Protein AF-A0A1E4HY28-F1 (afdb_monomer_lite)

Foldseek 3Di:
DDDDDDDDDDDDDDDDDPDPPPPPPPPPDPPPDPDDDCVVVDDPVVVVVVVVVVVVVVVVLVCQQVDDPDDPVRVVVCVVPDDPVLVVLSVVLNVLSVQLVVCVVVVVVVSVVVSVVVNVVSVLVNCLPPVCVPVVVSVPDDDPDDDD

Sequence (148 aa):
MKTTNIKRLAACSAAAAVGAAFFMATATQPVHAAAEPIGPKLTPRLKQMLSEEMLSVKQSAKMILDGLSLTEQDKKDLMKAASPEFLKLDGEFHQTAGKLAQAAQHKDYELQRFYYSRLVESCQSCHSQHATDRFPTFSGAQPEGHTH

pLDDT: mean 81.25, std 19.6, range [38.28, 98.06]

Radius of gyration: 32.04 Å; chains: 1; bounding box: 92×54×75 Å

Secondary structure (DSSP, 8-state):
----------------------------------PPPSGGGS-HHHHHHHHHHHHHHHHHHHHHHH-----HHHHHHHHHH--HHHHHHHHHHHHHHHHHHHHHHTT-HHHHHHHHHHHHHHHHHHHHHH-TTT-GGGGT---S----

Structure (mmCIF, N/CA/C/O backbone):
data_AF-A0A1E4HY28-F1
#
_entry.id   AF-A0A1E4HY28-F1
#
loop_
_atom_site.group_PDB
_atom_site.id
_atom_site.type_symbol
_atom_site.label_atom_id
_atom_site.label_alt_id
_atom_site.label_comp_id
_atom_site.label_asym_id
_atom_site.label_entity_id
_atom_site.label_seq_id
_atom_site.pdbx_PDB_ins_code
_atom_site.Cartn_x
_atom_site.Cartn_y
_atom_site.Cartn_z
_atom_site.occupancy
_atom_site.B_iso_or_equiv
_atom_site.auth_seq_id
_atom_site.auth_comp_id
_atom_site.auth_asym_id
_atom_site.auth_atom_id
_atom_site.pdbx_PDB_model_num
ATOM 1 N N . MET A 1 1 ? -73.076 -24.070 -42.395 1.00 38.28 1 MET A N 1
ATOM 2 C CA . MET A 1 1 ? -73.242 -25.451 -42.895 1.00 38.28 1 MET A CA 1
ATOM 3 C C . MET A 1 1 ? -72.568 -26.399 -41.909 1.00 38.28 1 MET A C 1
ATOM 5 O O . MET A 1 1 ? -71.419 -26.161 -41.580 1.00 38.28 1 MET A O 1
ATOM 9 N N . LYS A 1 2 ? -73.316 -27.407 -41.438 1.00 39.84 2 LYS A N 1
ATOM 10 C CA . LYS A 1 2 ? -72.932 -28.570 -40.608 1.00 39.84 2 LYS A CA 1
ATOM 11 C C . LYS A 1 2 ? -72.384 -28.340 -39.188 1.00 39.84 2 LYS A C 1
ATOM 13 O O . LYS A 1 2 ? -71.199 -28.175 -38.942 1.00 39.84 2 LYS A O 1
ATOM 18 N N . THR A 1 3 ? -73.322 -28.478 -38.257 1.00 47.12 3 THR A N 1
ATOM 19 C CA . THR A 1 3 ? -73.167 -29.021 -36.906 1.00 47.12 3 THR A CA 1
ATOM 20 C C . THR A 1 3 ? -72.589 -30.442 -36.931 1.00 47.12 3 THR A C 1
ATOM 22 O O . THR A 1 3 ? -73.150 -31.275 -37.641 1.00 47.12 3 THR A O 1
ATOM 25 N N . THR A 1 4 ? -71.614 -30.759 -36.071 1.00 43.72 4 THR A N 1
ATOM 26 C CA . THR A 1 4 ? -71.505 -32.115 -35.504 1.00 43.72 4 THR A CA 1
ATOM 27 C C . THR A 1 4 ? -71.039 -32.061 -34.054 1.00 43.72 4 THR A C 1
ATOM 29 O O . THR A 1 4 ? -70.032 -31.459 -33.700 1.00 43.72 4 THR A O 1
ATOM 32 N N . ASN A 1 5 ? -71.870 -32.701 -33.245 1.00 42.12 5 ASN A N 1
ATOM 33 C CA . ASN A 1 5 ? -71.855 -32.910 -31.811 1.00 42.12 5 ASN A CA 1
ATOM 34 C C . ASN A 1 5 ? -70.900 -34.070 -31.473 1.00 42.12 5 ASN A C 1
ATOM 36 O O . ASN A 1 5 ? -70.987 -35.104 -32.134 1.00 42.12 5 ASN A O 1
ATOM 40 N N . ILE A 1 6 ? -70.075 -33.965 -30.428 1.00 55.66 6 ILE A N 1
ATOM 41 C CA . ILE A 1 6 ? -69.505 -35.152 -29.770 1.00 55.66 6 ILE A CA 1
ATOM 42 C C . ILE A 1 6 ? -69.729 -35.007 -28.266 1.00 55.66 6 ILE A C 1
ATOM 44 O O . ILE A 1 6 ? -69.086 -34.216 -27.577 1.00 55.66 6 ILE A O 1
ATOM 48 N N . LYS A 1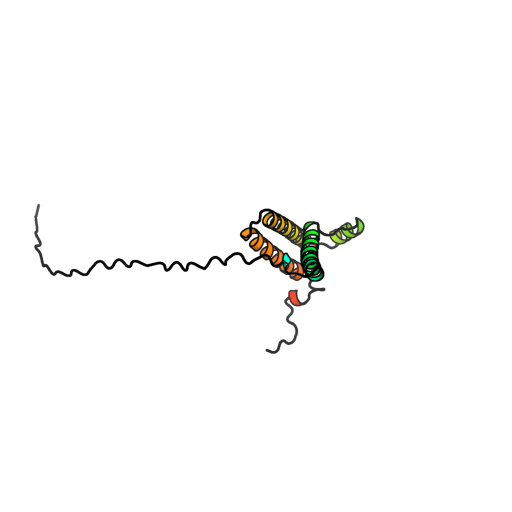 7 ? -70.707 -35.766 -27.768 1.00 40.41 7 LYS A N 1
ATOM 49 C CA . LYS A 1 7 ? -71.010 -35.916 -26.347 1.00 40.41 7 LYS A CA 1
ATOM 50 C C . LYS A 1 7 ? -70.018 -36.888 -25.702 1.00 40.41 7 LYS A C 1
ATOM 52 O O . LYS A 1 7 ? -69.903 -38.024 -26.138 1.00 40.41 7 LYS A O 1
ATOM 57 N N . ARG A 1 8 ? -69.401 -36.401 -24.621 1.00 50.31 8 ARG A N 1
ATOM 58 C CA . ARG A 1 8 ? -69.095 -37.057 -23.332 1.00 50.31 8 ARG A CA 1
ATOM 59 C C . ARG A 1 8 ? -68.678 -38.538 -23.346 1.00 50.31 8 ARG A C 1
ATOM 61 O O . ARG A 1 8 ? -69.531 -39.410 -23.450 1.00 50.31 8 ARG A O 1
ATOM 68 N N . LEU A 1 9 ? -67.438 -38.790 -22.920 1.00 44.91 9 LEU A N 1
ATOM 69 C CA . LEU A 1 9 ? -67.181 -39.780 -21.871 1.00 44.91 9 LEU A CA 1
ATOM 70 C C . LEU A 1 9 ? -66.544 -39.075 -20.670 1.00 44.91 9 LEU A C 1
ATOM 72 O O . LEU A 1 9 ? -65.564 -38.348 -20.798 1.00 44.91 9 LEU A O 1
ATOM 76 N N . ALA A 1 10 ? -67.171 -39.267 -19.516 1.00 45.78 10 ALA A N 1
ATOM 77 C CA . ALA A 1 10 ? -66.666 -38.873 -18.218 1.00 45.78 10 ALA A CA 1
ATOM 78 C C . ALA A 1 10 ? -65.697 -39.943 -17.702 1.00 45.78 10 ALA A C 1
ATOM 80 O O . ALA A 1 10 ? -65.994 -41.130 -17.798 1.00 45.78 10 ALA A O 1
ATOM 81 N N . ALA A 1 11 ? -64.605 -39.515 -17.079 1.00 41.19 11 ALA A N 1
ATOM 82 C CA . ALA A 1 11 ? -63.982 -40.256 -15.993 1.00 41.19 11 ALA A CA 1
ATOM 83 C C . ALA A 1 11 ? -63.300 -39.250 -15.064 1.00 41.19 11 ALA A C 1
ATOM 85 O O . ALA A 1 11 ? -62.350 -38.563 -15.434 1.00 41.19 11 ALA A O 1
ATOM 86 N N . CYS A 1 12 ? -63.870 -39.126 -13.870 1.00 40.31 12 CYS A N 1
ATOM 87 C CA . CYS A 1 12 ? -63.336 -38.367 -12.758 1.00 40.31 12 CYS A CA 1
ATOM 88 C C . CYS A 1 12 ? -61.917 -38.829 -12.416 1.00 40.31 12 CYS A C 1
ATOM 90 O O . CYS A 1 12 ? -61.666 -40.021 -12.261 1.00 40.31 12 CYS A O 1
ATOM 92 N N . SER A 1 13 ? -61.022 -37.880 -12.180 1.00 41.41 13 SER A N 1
ATOM 93 C CA . SER A 1 13 ? -59.911 -38.056 -11.248 1.00 41.41 13 SER A CA 1
ATOM 94 C C . SER A 1 13 ? -59.638 -36.704 -10.613 1.00 41.41 13 SER A C 1
ATOM 96 O O . SER A 1 13 ? -58.936 -35.856 -11.156 1.00 41.41 13 SER A O 1
ATOM 98 N N . ALA A 1 14 ? -60.291 -36.486 -9.474 1.00 48.09 14 ALA A N 1
ATOM 99 C CA . ALA A 1 14 ? -59.869 -35.485 -8.518 1.00 48.09 14 ALA A CA 1
ATOM 100 C C . ALA A 1 14 ? -58.525 -35.946 -7.944 1.00 48.09 14 ALA A C 1
ATOM 102 O O . ALA A 1 14 ? -58.450 -37.003 -7.324 1.00 48.09 14 ALA A O 1
ATOM 103 N N . ALA A 1 15 ? -57.475 -35.160 -8.146 1.00 45.81 15 ALA A N 1
ATOM 104 C CA . ALA A 1 15 ? -56.253 -35.280 -7.370 1.00 45.81 15 ALA A CA 1
ATOM 105 C C . ALA A 1 15 ? -55.837 -33.873 -6.946 1.00 45.81 15 ALA A C 1
ATOM 107 O O . ALA A 1 15 ? -55.337 -33.075 -7.732 1.00 45.81 15 ALA A O 1
ATOM 108 N N . ALA A 1 16 ? -56.213 -33.599 -5.699 1.00 41.50 16 ALA A N 1
ATOM 109 C CA . ALA A 1 16 ? -55.763 -32.576 -4.775 1.00 41.50 16 ALA A CA 1
ATOM 110 C C . ALA A 1 16 ? -54.679 -31.603 -5.265 1.00 41.50 16 ALA A C 1
ATOM 112 O O . ALA A 1 16 ? -53.558 -31.981 -5.601 1.00 41.50 16 ALA A O 1
ATOM 113 N N . ALA A 1 17 ? -54.999 -30.317 -5.129 1.00 49.72 17 ALA A N 1
ATOM 114 C CA . ALA A 1 17 ? -54.012 -29.275 -4.927 1.00 49.72 17 ALA A CA 1
ATOM 115 C C . ALA A 1 17 ? -53.086 -29.668 -3.762 1.00 49.72 17 ALA A C 1
ATOM 117 O O . ALA A 1 17 ? -53.508 -29.692 -2.608 1.00 49.72 17 ALA A O 1
ATOM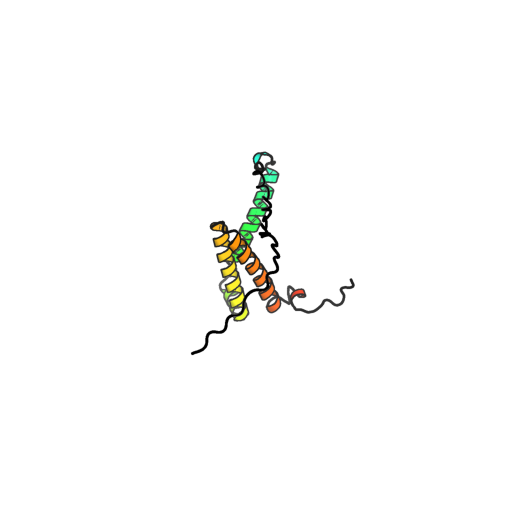 118 N N . VAL A 1 18 ? -51.822 -29.955 -4.061 1.00 46.75 18 VAL A N 1
ATOM 119 C CA . VAL A 1 18 ? -50.752 -29.924 -3.065 1.00 46.75 18 VAL A CA 1
ATOM 120 C C . VAL A 1 18 ? -49.874 -28.749 -3.450 1.00 46.75 18 VAL A C 1
ATOM 122 O O . VAL A 1 18 ? -48.918 -28.870 -4.212 1.00 46.75 18 VAL A O 1
ATOM 125 N N . GLY A 1 19 ? -50.272 -27.570 -2.972 1.00 42.62 19 GLY A N 1
ATOM 126 C CA . GLY A 1 19 ? -49.379 -26.427 -2.933 1.00 42.62 19 GLY A CA 1
ATOM 127 C C . GLY A 1 19 ? -48.176 -26.823 -2.091 1.00 42.62 19 GLY A C 1
ATOM 128 O O . GLY A 1 19 ? -48.301 -27.019 -0.884 1.00 42.62 19 GLY A O 1
ATOM 129 N N . ALA A 1 20 ? -47.022 -26.986 -2.731 1.00 51.34 20 ALA A N 1
ATOM 130 C CA . ALA A 1 20 ? -45.759 -27.117 -2.032 1.00 51.34 20 ALA A CA 1
ATOM 131 C C . ALA A 1 20 ? -45.455 -25.760 -1.385 1.00 51.34 20 ALA A C 1
ATOM 133 O O . ALA A 1 20 ? -44.818 -24.893 -1.979 1.00 51.34 20 ALA A O 1
ATOM 134 N N . ALA A 1 21 ? -45.971 -25.556 -0.173 1.00 51.94 21 ALA A N 1
ATOM 135 C CA . ALA A 1 21 ? -45.508 -24.509 0.717 1.00 51.94 21 ALA A CA 1
ATOM 136 C C . ALA A 1 21 ? -44.055 -24.842 1.073 1.00 51.94 21 ALA A C 1
ATOM 138 O O . ALA A 1 21 ? -43.774 -25.608 1.993 1.00 51.94 21 ALA A O 1
ATOM 139 N N . PHE A 1 22 ? -43.130 -24.314 0.276 1.00 51.19 22 PHE A N 1
ATOM 140 C CA . PHE A 1 22 ? -41.709 -24.332 0.570 1.00 51.19 22 PHE A CA 1
ATOM 141 C C . PHE A 1 22 ? -41.502 -23.400 1.769 1.00 51.19 22 PHE A C 1
ATOM 143 O O . PHE A 1 22 ? -41.310 -22.195 1.620 1.00 51.19 22 PHE A O 1
ATOM 150 N N . PHE A 1 23 ? -41.635 -23.940 2.982 1.00 51.19 23 PHE A N 1
ATOM 151 C CA . PHE A 1 23 ? -41.205 -23.255 4.193 1.00 51.19 23 PHE A CA 1
ATOM 152 C C . PHE A 1 23 ? -39.686 -23.095 4.095 1.00 51.19 23 PHE A C 1
ATOM 154 O O . PHE A 1 23 ? -38.931 -24.013 4.409 1.00 51.19 23 PHE A O 1
ATOM 161 N N . MET A 1 24 ? -39.230 -21.935 3.615 1.00 57.69 24 MET A N 1
ATOM 162 C CA . MET A 1 24 ? -37.857 -21.494 3.831 1.00 57.69 24 MET A CA 1
ATOM 163 C C . MET A 1 24 ? -37.652 -21.427 5.343 1.00 57.69 24 MET A C 1
ATOM 165 O O . MET A 1 24 ? -38.115 -20.498 6.000 1.00 57.69 24 MET A O 1
ATOM 169 N N . ALA A 1 25 ? -36.989 -22.439 5.899 1.00 56.62 25 ALA A N 1
ATOM 170 C CA . ALA A 1 25 ? -36.447 -22.386 7.242 1.00 56.62 25 ALA A CA 1
ATOM 171 C C . ALA A 1 25 ? -35.388 -21.279 7.255 1.00 56.62 25 ALA A C 1
ATOM 173 O O . ALA A 1 25 ? -34.224 -21.495 6.920 1.00 56.62 25 ALA A O 1
ATOM 174 N N . THR A 1 26 ? -35.808 -20.059 7.578 1.00 57.69 26 THR A N 1
ATOM 175 C CA . THR A 1 26 ? -34.906 -18.959 7.889 1.00 57.69 26 THR A CA 1
ATOM 176 C C . THR A 1 26 ? -34.127 -19.371 9.128 1.00 57.69 26 THR A C 1
ATOM 178 O O . THR A 1 26 ? -34.646 -19.309 10.242 1.00 57.69 26 THR A O 1
ATOM 181 N N . ALA A 1 27 ? -32.896 -19.839 8.933 1.00 60.72 27 ALA A N 1
ATOM 182 C CA . ALA A 1 27 ? -31.937 -19.987 10.010 1.00 60.72 27 ALA A CA 1
ATOM 183 C C . ALA A 1 27 ? -31.690 -18.588 10.587 1.00 60.72 27 ALA A C 1
ATOM 185 O O . ALA A 1 27 ? -30.898 -17.810 10.060 1.00 60.72 27 ALA A O 1
ATOM 186 N N . THR A 1 28 ? -32.418 -18.239 11.646 1.00 55.12 28 THR A N 1
ATOM 187 C CA . THR A 1 28 ? -32.116 -17.076 12.470 1.00 55.12 28 THR A CA 1
ATOM 188 C C . THR A 1 28 ? -30.776 -17.359 13.129 1.00 55.12 28 THR A C 1
ATOM 190 O O . THR A 1 28 ? -30.710 -18.047 14.149 1.00 55.12 28 THR A O 1
ATOM 193 N N . GLN A 1 29 ? -29.688 -16.903 12.512 1.00 60.75 29 GLN A N 1
ATOM 194 C CA . GLN A 1 29 ? -28.399 -16.905 13.183 1.00 60.75 29 GLN A CA 1
ATOM 195 C C . GLN A 1 29 ? -28.554 -16.041 14.440 1.00 60.75 29 GLN A C 1
ATOM 197 O O . GLN A 1 29 ? -29.070 -14.922 14.340 1.00 60.75 29 GLN A O 1
ATOM 202 N N . PRO A 1 30 ? -28.175 -16.542 15.626 1.00 60.16 30 PRO A N 1
ATOM 203 C CA . PRO A 1 30 ? -28.215 -15.733 16.826 1.00 60.16 30 PRO A CA 1
ATOM 204 C C . PRO A 1 30 ? -27.278 -14.550 16.597 1.00 60.16 30 PRO A C 1
ATOM 206 O O . PRO A 1 30 ? -26.081 -14.727 16.380 1.00 60.16 30 PRO A O 1
ATOM 209 N N . VAL A 1 31 ? -27.829 -13.338 16.617 1.00 61.75 31 VAL A N 1
ATOM 210 C CA . VAL A 1 31 ? -27.033 -12.122 16.770 1.00 61.75 31 VAL A CA 1
ATOM 211 C C . VAL A 1 31 ? -26.229 -12.301 18.054 1.00 61.75 31 VAL A C 1
ATOM 213 O O . VAL A 1 31 ? -26.803 -12.328 19.143 1.00 61.75 31 VAL A O 1
ATOM 216 N N . HIS A 1 32 ? -24.919 -12.542 17.933 1.00 63.22 32 HIS A N 1
ATOM 217 C CA . HIS A 1 32 ? -24.051 -12.684 19.096 1.00 63.22 32 HIS A CA 1
ATOM 218 C C . HIS A 1 32 ? -24.255 -11.459 19.987 1.00 63.22 32 HIS A C 1
ATOM 220 O O . HIS A 1 32 ? -24.067 -10.327 19.539 1.00 63.22 32 HIS A O 1
ATOM 226 N N . ALA A 1 33 ? -24.681 -11.690 21.233 1.00 66.50 33 ALA A N 1
ATOM 227 C CA . ALA A 1 33 ? -24.754 -10.639 22.235 1.00 66.50 33 ALA A CA 1
ATOM 228 C C . ALA A 1 33 ? -23.409 -9.903 22.254 1.00 66.50 33 ALA A C 1
ATOM 230 O O . ALA A 1 33 ? -22.357 -10.549 22.241 1.00 66.50 33 ALA A O 1
ATOM 231 N N . ALA A 1 34 ? -23.445 -8.569 22.231 1.00 69.00 34 ALA A N 1
ATOM 232 C CA . ALA A 1 34 ? -22.235 -7.762 22.233 1.00 69.00 34 ALA A CA 1
ATOM 233 C C . ALA A 1 34 ? -21.405 -8.128 23.470 1.00 69.00 34 ALA A C 1
ATOM 235 O O . ALA A 1 34 ? -21.809 -7.856 24.601 1.00 69.00 34 ALA A O 1
ATOM 236 N N . ALA A 1 35 ? -20.278 -8.805 23.248 1.00 79.44 35 ALA A N 1
ATOM 237 C CA . ALA A 1 35 ? -19.374 -9.189 24.318 1.00 79.44 35 ALA A CA 1
ATOM 238 C C . ALA A 1 35 ? -18.910 -7.934 25.070 1.00 79.44 35 ALA A C 1
ATOM 240 O O . ALA A 1 35 ? -18.670 -6.888 24.459 1.00 79.44 35 ALA A O 1
ATOM 241 N N . GLU A 1 36 ? -18.776 -8.034 26.394 1.00 85.88 36 GLU A N 1
ATOM 242 C CA . GLU A 1 36 ? -18.260 -6.925 27.194 1.00 85.88 36 GLU A CA 1
ATOM 243 C C . GLU A 1 36 ? -16.877 -6.490 26.677 1.00 85.88 36 GLU A C 1
ATOM 245 O O . GLU A 1 36 ? -16.030 -7.350 26.398 1.00 85.88 36 GLU A O 1
ATOM 250 N N . PRO A 1 37 ? -16.596 -5.177 26.592 1.00 87.50 37 PRO A N 1
ATOM 251 C CA . PRO A 1 37 ? -15.277 -4.699 26.211 1.00 87.50 37 PRO A CA 1
ATOM 252 C C . PRO A 1 37 ? -14.198 -5.292 27.122 1.00 87.50 37 PRO A C 1
ATOM 254 O O . PRO A 1 37 ? -14.264 -5.174 28.345 1.00 87.50 37 PRO A O 1
ATOM 257 N N . ILE A 1 38 ? -13.164 -5.898 26.535 1.00 90.19 38 ILE A N 1
ATOM 258 C CA . ILE A 1 38 ? -12.072 -6.506 27.313 1.00 90.19 38 ILE A CA 1
ATOM 259 C C . ILE A 1 38 ? -11.147 -5.457 27.941 1.00 90.19 38 ILE A C 1
ATOM 261 O O . ILE A 1 38 ? -10.475 -5.742 28.927 1.00 90.19 38 ILE A O 1
ATOM 265 N N . GLY A 1 39 ? -11.129 -4.234 27.397 1.00 88.31 39 GLY A N 1
ATOM 266 C CA . GLY A 1 39 ? -10.197 -3.165 27.764 1.00 88.31 39 GLY A CA 1
ATOM 267 C C . GLY A 1 39 ? -10.069 -2.923 29.274 1.00 88.31 39 GLY A C 1
ATOM 268 O O . GLY A 1 39 ? -8.950 -2.945 29.781 1.00 88.31 39 GLY A O 1
ATOM 269 N N . PRO A 1 40 ? -11.1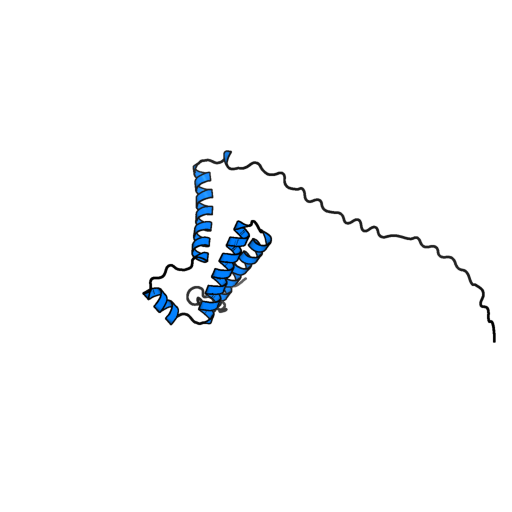62 -2.741 30.034 1.00 93.56 40 PRO A N 1
ATOM 270 C CA . PRO A 1 40 ? -11.102 -2.563 31.486 1.00 93.56 40 PRO A CA 1
ATOM 271 C C . PRO A 1 40 ? -10.441 -3.721 32.251 1.00 93.56 40 PRO A C 1
ATOM 273 O O . PRO A 1 40 ? -9.870 -3.486 33.310 1.00 93.56 40 PRO A O 1
ATOM 276 N N . LYS A 1 41 ? -10.472 -4.944 31.706 1.00 94.12 41 LYS A N 1
ATOM 277 C CA . LYS A 1 41 ? -9.928 -6.162 32.331 1.00 94.12 41 LYS A CA 1
ATOM 278 C C . LYS A 1 41 ? -8.434 -6.377 32.035 1.00 94.12 41 LYS A C 1
ATOM 280 O O . LYS A 1 41 ? -7.815 -7.252 32.631 1.00 94.12 41 LYS A O 1
ATOM 285 N N . LEU A 1 42 ? -7.843 -5.604 31.119 1.00 95.00 42 LEU A N 1
ATOM 286 C CA . LEU A 1 42 ? -6.444 -5.761 30.707 1.00 95.00 42 LEU A CA 1
ATOM 287 C C . LEU A 1 42 ? -5.470 -5.010 31.622 1.00 95.00 42 LEU A C 1
ATOM 289 O O . LEU A 1 42 ? -5.728 -3.878 32.041 1.00 95.00 42 LEU A O 1
ATOM 293 N N . THR A 1 43 ? -4.289 -5.599 31.831 1.00 97.19 43 THR A N 1
ATOM 294 C CA . THR A 1 43 ? -3.155 -4.905 32.458 1.00 97.19 43 THR A CA 1
ATOM 295 C C . THR A 1 43 ? -2.667 -3.751 31.568 1.00 97.19 43 THR A C 1
ATOM 297 O O . THR A 1 43 ? -2.848 -3.798 30.346 1.00 97.19 43 THR A O 1
ATOM 300 N N . PRO A 1 44 ? -2.002 -2.720 32.128 1.00 97.00 44 PRO A N 1
ATOM 301 C CA . PRO A 1 44 ? -1.435 -1.631 31.329 1.00 97.00 44 PRO A CA 1
ATOM 302 C C . PRO A 1 44 ? -0.497 -2.119 30.215 1.00 97.00 44 PRO A C 1
ATOM 304 O O . PRO A 1 44 ? -0.602 -1.658 29.082 1.00 97.00 44 PRO A O 1
ATOM 307 N N . ARG A 1 45 ? 0.350 -3.118 30.508 1.00 95.12 45 ARG A N 1
ATOM 308 C CA . ARG A 1 45 ? 1.263 -3.721 29.526 1.00 95.12 45 ARG A CA 1
ATOM 309 C C . ARG A 1 45 ? 0.516 -4.357 28.353 1.00 95.12 45 ARG A C 1
ATOM 311 O O . ARG A 1 45 ? 0.902 -4.147 27.212 1.00 95.12 45 ARG A O 1
ATOM 318 N N . LEU A 1 46 ? -0.561 -5.101 28.612 1.00 96.62 46 LEU A N 1
ATOM 319 C CA . LEU A 1 46 ? -1.348 -5.718 27.538 1.00 96.62 46 LEU A CA 1
ATOM 320 C C . LEU A 1 46 ? -2.061 -4.669 26.677 1.00 96.62 46 LEU A C 1
ATOM 322 O O . LEU A 1 46 ? -2.090 -4.803 25.458 1.00 96.62 46 LEU A O 1
ATOM 326 N N . LYS A 1 47 ? -2.583 -3.593 27.281 1.00 95.06 47 LYS A N 1
ATOM 327 C CA . LYS A 1 47 ? -3.171 -2.471 26.524 1.00 95.06 47 LYS A CA 1
ATOM 328 C C . LYS A 1 47 ? -2.151 -1.820 25.595 1.00 95.06 47 LYS A C 1
ATOM 330 O O . LYS A 1 47 ? -2.484 -1.503 24.455 1.00 95.06 47 LYS A O 1
ATOM 335 N N . GLN A 1 48 ? -0.928 -1.632 26.087 1.00 94.12 48 GLN A N 1
ATOM 336 C CA . GLN A 1 48 ? 0.169 -1.087 25.301 1.00 94.12 48 GLN A CA 1
ATOM 337 C C . GLN A 1 48 ? 0.520 -2.013 24.132 1.00 94.12 48 GLN A C 1
ATOM 339 O O . GLN A 1 48 ? 0.473 -1.558 22.996 1.00 94.12 48 GLN A O 1
ATOM 344 N N . MET A 1 49 ? 0.761 -3.304 24.386 1.00 95.31 49 MET A N 1
ATOM 345 C CA . 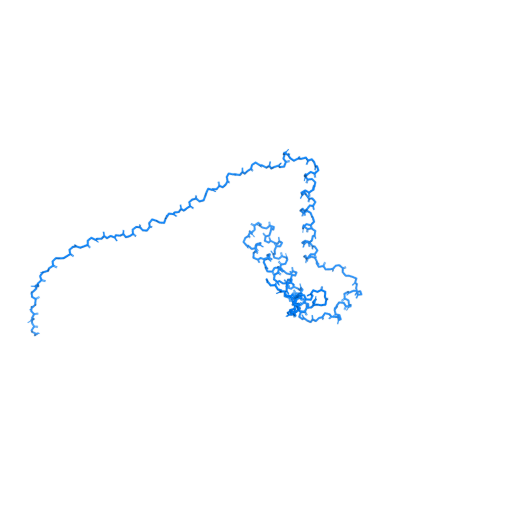MET A 1 49 ? 1.122 -4.269 23.337 1.00 95.31 49 MET A CA 1
ATOM 346 C C . MET A 1 49 ? 0.075 -4.331 22.215 1.00 95.31 49 MET A C 1
ATOM 348 O O . MET A 1 49 ? 0.418 -4.210 21.044 1.00 95.31 49 MET A O 1
ATOM 352 N N . LEU A 1 50 ? -1.215 -4.417 22.562 1.00 93.44 50 LEU A N 1
ATOM 353 C CA . LEU A 1 50 ? -2.291 -4.431 21.562 1.00 93.44 50 LEU A CA 1
ATOM 354 C C . LEU A 1 50 ? -2.360 -3.123 20.758 1.00 93.44 50 LEU A C 1
ATOM 356 O O . LEU A 1 50 ? -2.674 -3.130 19.570 1.00 93.44 50 LEU A O 1
ATOM 360 N N . SER A 1 51 ? -2.070 -1.986 21.394 1.00 91.94 51 SER A N 1
ATOM 361 C CA . SER A 1 51 ? -2.045 -0.692 20.706 1.00 91.94 51 SER A CA 1
ATOM 362 C C . SER A 1 51 ? -0.847 -0.586 19.761 1.00 91.94 51 SER A C 1
ATOM 364 O O . SER A 1 51 ? -1.000 -0.108 18.641 1.00 91.94 51 SER A O 1
ATOM 366 N N . GLU A 1 52 ? 0.331 -1.048 20.184 1.00 93.06 52 GLU A N 1
ATOM 367 C CA . GLU A 1 52 ? 1.560 -1.053 19.381 1.00 93.06 52 GLU A CA 1
ATOM 368 C C . GLU A 1 52 ? 1.406 -1.895 18.110 1.00 93.06 52 GLU A C 1
ATOM 370 O O . GLU A 1 52 ? 1.771 -1.438 17.025 1.00 93.06 52 GLU A O 1
ATOM 375 N N . GLU A 1 53 ? 0.788 -3.074 18.210 1.00 92.50 53 GLU A N 1
ATOM 376 C CA . GLU A 1 53 ? 0.482 -3.921 17.051 1.00 92.50 53 GLU A CA 1
ATOM 377 C C . GLU A 1 53 ? -0.406 -3.188 16.035 1.00 92.50 53 GLU A C 1
ATOM 379 O O . GLU A 1 53 ? -0.097 -3.140 14.841 1.00 92.50 53 GLU A O 1
ATOM 384 N N . MET A 1 54 ? -1.479 -2.540 16.500 1.00 92.44 54 MET A N 1
ATOM 385 C CA . MET A 1 54 ? -2.376 -1.781 15.621 1.00 92.44 54 MET A CA 1
ATOM 386 C C . MET A 1 54 ? -1.698 -0.549 15.011 1.00 92.44 54 MET A C 1
ATOM 388 O O . MET A 1 54 ? -1.935 -0.219 13.845 1.00 92.44 54 MET A O 1
ATOM 392 N N . LEU A 1 55 ? -0.830 0.128 15.766 1.00 91.06 55 LEU A N 1
ATOM 393 C CA . LEU A 1 55 ? -0.051 1.261 15.266 1.00 91.06 55 LEU A CA 1
ATOM 394 C C . LEU A 1 55 ? 0.957 0.834 14.194 1.00 91.06 55 LEU A C 1
ATOM 396 O O . LEU A 1 55 ? 1.110 1.551 13.206 1.00 91.06 55 LEU A O 1
ATOM 400 N N . SER A 1 56 ? 1.584 -0.336 14.335 1.00 92.06 56 SER A N 1
ATOM 401 C CA . SER A 1 56 ? 2.487 -0.901 13.323 1.00 92.06 56 SER A CA 1
ATOM 402 C C . SER A 1 56 ? 1.767 -1.177 11.997 1.00 92.06 56 SER A C 1
ATOM 404 O O . SER A 1 56 ? 2.234 -0.776 10.923 1.00 92.06 56 SER A O 1
ATOM 406 N N . VAL A 1 57 ? 0.567 -1.768 12.062 1.00 86.25 57 VAL A N 1
ATOM 407 C CA . VAL A 1 57 ? -0.283 -1.986 10.879 1.00 86.25 57 VAL A CA 1
ATOM 408 C C . VAL A 1 57 ? -0.655 -0.655 10.225 1.00 86.25 57 VAL A C 1
ATOM 410 O O . VAL A 1 57 ? -0.505 -0.493 9.012 1.00 86.25 57 VAL A O 1
ATOM 413 N N . LYS A 1 58 ? -1.086 0.330 11.023 1.00 87.50 58 LYS A N 1
ATOM 414 C CA . LYS A 1 58 ? -1.434 1.669 10.528 1.00 87.50 58 LYS A CA 1
ATOM 415 C C . LYS A 1 58 ? -0.247 2.354 9.848 1.00 87.50 58 LYS A C 1
ATOM 417 O O . LYS A 1 58 ? -0.422 2.968 8.796 1.00 87.50 58 LYS A O 1
ATOM 422 N N . GLN A 1 59 ? 0.943 2.257 10.434 1.00 88.44 59 GLN A N 1
ATOM 423 C CA . GLN A 1 59 ? 2.148 2.863 9.880 1.00 88.44 59 GLN A CA 1
ATOM 424 C C . GLN A 1 59 ? 2.528 2.230 8.538 1.00 88.44 59 GLN A C 1
ATOM 426 O O . GLN A 1 59 ? 2.812 2.949 7.581 1.00 88.44 59 GLN A O 1
ATOM 431 N N . SER A 1 60 ? 2.461 0.902 8.446 1.00 87.62 60 SER A N 1
ATOM 432 C CA . SER A 1 60 ? 2.736 0.170 7.205 1.00 87.62 60 SER A CA 1
ATOM 433 C C . SER A 1 60 ? 1.746 0.550 6.099 1.00 87.62 60 SER A C 1
ATOM 435 O O . SER A 1 60 ? 2.147 0.844 4.976 1.00 87.62 60 SER A O 1
ATOM 437 N N . ALA A 1 61 ? 0.453 0.639 6.427 1.00 88.50 61 ALA A N 1
ATOM 438 C CA . ALA A 1 61 ? -0.575 1.079 5.483 1.00 88.50 61 ALA A CA 1
ATOM 439 C C . ALA A 1 61 ? -0.348 2.521 5.000 1.00 88.50 61 ALA A C 1
ATOM 441 O O . ALA A 1 61 ? -0.553 2.819 3.824 1.00 88.50 61 ALA A O 1
ATOM 442 N N . LYS A 1 62 ? 0.110 3.413 5.887 1.00 88.50 62 LYS A N 1
ATOM 443 C CA . LYS A 1 62 ? 0.453 4.790 5.517 1.00 88.50 62 LYS A CA 1
ATOM 444 C C . LYS A 1 62 ? 1.636 4.844 4.550 1.00 88.50 62 LYS A C 1
ATOM 446 O O . LYS A 1 62 ? 1.552 5.558 3.563 1.00 88.50 62 LYS A O 1
ATOM 451 N N . MET A 1 63 ? 2.694 4.074 4.796 1.00 90.75 63 MET A N 1
ATOM 452 C CA . MET A 1 63 ? 3.844 3.998 3.884 1.00 90.75 63 MET A CA 1
ATOM 453 C C . MET A 1 63 ? 3.439 3.480 2.500 1.00 90.75 63 MET A C 1
ATOM 455 O O . MET A 1 63 ? 3.872 4.021 1.491 1.00 90.75 63 MET A O 1
ATOM 459 N N . ILE A 1 64 ? 2.561 2.475 2.451 1.00 90.38 64 ILE A N 1
ATOM 460 C CA . ILE A 1 64 ? 1.997 1.976 1.192 1.00 90.38 64 ILE A CA 1
ATOM 461 C C . ILE A 1 64 ? 1.200 3.069 0.473 1.00 90.38 64 ILE A C 1
ATOM 463 O O . ILE A 1 64 ? 1.284 3.170 -0.740 1.00 90.38 64 ILE A O 1
ATOM 467 N N . LEU A 1 65 ? 0.414 3.879 1.181 1.00 87.00 65 LEU A N 1
ATOM 468 C CA . LEU A 1 65 ? -0.372 4.943 0.555 1.00 87.00 65 LEU A CA 1
ATOM 469 C C . LEU A 1 65 ? 0.499 6.105 0.059 1.00 87.00 65 LEU A C 1
ATOM 471 O O . LEU A 1 65 ? 0.284 6.599 -1.043 1.00 87.00 65 LEU A O 1
ATOM 475 N N . ASP A 1 66 ? 1.447 6.544 0.884 1.00 87.75 66 ASP A N 1
ATOM 476 C CA . ASP A 1 66 ? 2.293 7.706 0.606 1.00 87.75 66 ASP A CA 1
ATOM 477 C C . ASP A 1 66 ? 3.370 7.402 -0.451 1.00 87.75 66 ASP A C 1
ATOM 479 O O . ASP A 1 66 ? 3.833 8.313 -1.138 1.00 87.75 66 ASP A O 1
ATOM 483 N N . GLY A 1 67 ? 3.768 6.133 -0.579 1.00 86.75 67 GLY A N 1
ATOM 484 C CA . GLY A 1 67 ? 4.878 5.713 -1.425 1.00 86.75 67 GLY A CA 1
ATOM 485 C C . GLY A 1 67 ? 6.247 5.954 -0.795 1.00 86.75 67 GLY A C 1
ATOM 486 O O . GLY A 1 67 ? 6.387 6.243 0.397 1.00 86.75 67 GLY A O 1
ATOM 487 N N . LEU A 1 68 ? 7.290 5.771 -1.604 1.00 85.88 68 LEU A N 1
ATOM 488 C CA . LEU A 1 68 ? 8.672 5.928 -1.163 1.00 85.88 68 LEU A CA 1
ATOM 489 C C . LEU A 1 68 ? 9.053 7.412 -1.060 1.00 85.88 68 LEU A C 1
ATOM 491 O O . LEU A 1 68 ? 8.930 8.170 -2.022 1.00 85.88 68 LEU A O 1
ATOM 495 N N . SER A 1 69 ? 9.611 7.810 0.083 1.00 88.50 69 SER A N 1
ATOM 496 C CA . SER A 1 69 ? 10.280 9.106 0.242 1.00 88.50 69 SER A CA 1
ATOM 497 C C . SER A 1 69 ? 11.676 9.047 -0.382 1.00 88.50 69 SER A C 1
ATOM 499 O O . SER A 1 69 ? 12.638 8.663 0.280 1.00 88.50 69 SER A O 1
ATOM 501 N N . LEU A 1 70 ? 11.775 9.390 -1.665 1.00 89.75 70 LEU A N 1
ATOM 502 C CA . LEU A 1 70 ? 13.014 9.320 -2.446 1.00 89.75 70 LEU A CA 1
ATOM 503 C C . LEU A 1 70 ? 13.755 10.661 -2.463 1.00 89.75 70 LEU A C 1
ATOM 505 O O . LEU A 1 70 ? 13.127 11.720 -2.521 1.00 89.75 70 LEU A O 1
ATOM 509 N N . THR A 1 71 ? 15.091 10.627 -2.484 1.00 96.19 71 THR A N 1
ATOM 510 C CA . THR A 1 71 ? 15.858 11.811 -2.894 1.00 96.19 71 THR A CA 1
ATOM 511 C C . THR A 1 71 ? 15.666 12.066 -4.392 1.00 96.19 71 THR A C 1
ATOM 513 O O . THR A 1 71 ? 15.274 11.176 -5.150 1.00 96.19 71 THR A O 1
ATOM 516 N N . GLU A 1 72 ? 15.989 13.272 -4.863 1.00 96.19 72 GLU A N 1
ATOM 517 C CA . GLU A 1 72 ? 15.941 13.575 -6.302 1.00 96.19 72 GLU A CA 1
ATOM 518 C C . GLU A 1 72 ? 16.845 12.652 -7.130 1.00 96.19 72 GLU A C 1
ATOM 520 O O . GLU A 1 72 ? 16.536 12.359 -8.286 1.00 96.19 72 GLU A O 1
ATOM 525 N N . GLN A 1 73 ? 17.957 12.189 -6.551 1.00 96.62 73 GLN A N 1
ATOM 526 C CA . GLN A 1 73 ? 18.850 11.246 -7.216 1.00 96.62 73 GLN A CA 1
ATOM 527 C C . GLN A 1 73 ? 18.227 9.846 -7.269 1.00 96.62 73 GLN A C 1
ATOM 529 O O . GLN A 1 73 ? 18.132 9.286 -8.358 1.00 96.62 73 GLN A O 1
ATOM 534 N N . ASP A 1 74 ? 17.693 9.341 -6.153 1.00 96.56 74 ASP A N 1
ATOM 535 C CA . ASP A 1 74 ? 17.021 8.032 -6.118 1.00 96.56 74 ASP A CA 1
ATOM 536 C C . ASP A 1 74 ? 15.830 7.986 -7.078 1.00 96.56 74 ASP A C 1
ATOM 538 O O . ASP A 1 74 ? 15.613 6.994 -7.768 1.00 96.56 74 ASP A O 1
ATOM 542 N N . LYS A 1 75 ? 15.074 9.085 -7.176 1.00 94.50 75 LYS A N 1
ATOM 543 C CA . LYS A 1 75 ? 13.979 9.204 -8.139 1.00 94.50 75 LYS A CA 1
ATOM 544 C C . LYS A 1 75 ? 14.486 9.099 -9.575 1.00 94.50 75 LYS A C 1
ATOM 546 O O . LYS A 1 75 ? 13.882 8.391 -10.374 1.00 94.50 75 LYS A O 1
ATOM 551 N N . LYS A 1 76 ? 15.576 9.787 -9.930 1.00 96.62 76 LYS A N 1
ATOM 552 C CA . LYS A 1 76 ? 16.162 9.693 -11.279 1.00 96.62 76 LYS A CA 1
ATOM 553 C C . LYS A 1 76 ? 16.640 8.280 -11.583 1.00 96.62 76 LYS A C 1
ATOM 555 O O . LYS A 1 76 ? 16.379 7.783 -12.677 1.00 96.62 76 LYS A O 1
ATOM 560 N N . ASP A 1 77 ? 17.304 7.645 -10.626 1.00 97.19 77 ASP A N 1
ATOM 561 C CA . ASP A 1 77 ? 17.832 6.294 -10.791 1.00 97.19 77 ASP A CA 1
ATOM 562 C C . ASP A 1 77 ? 16.700 5.269 -10.918 1.00 97.19 77 ASP A C 1
ATOM 564 O O . ASP A 1 77 ? 16.720 4.448 -11.837 1.00 97.19 77 ASP A O 1
ATOM 568 N N . LEU A 1 78 ? 15.650 5.396 -10.098 1.00 94.31 78 LEU A N 1
ATOM 569 C CA . LEU A 1 78 ? 14.431 4.604 -10.229 1.00 94.31 78 LEU A CA 1
ATOM 570 C C . LEU A 1 78 ? 13.786 4.809 -11.599 1.00 94.31 78 LEU A C 1
ATOM 572 O O . LEU A 1 78 ? 13.525 3.835 -12.289 1.00 94.31 78 LEU A O 1
ATOM 576 N N . MET A 1 79 ? 13.573 6.051 -12.039 1.00 94.81 79 MET A N 1
ATOM 577 C CA . MET A 1 79 ? 12.936 6.333 -13.334 1.00 94.81 79 MET A CA 1
ATOM 578 C C . MET A 1 79 ? 13.763 5.854 -14.532 1.00 94.81 79 MET A C 1
ATOM 580 O O . MET A 1 79 ? 13.203 5.583 -15.590 1.00 94.81 79 MET A O 1
ATOM 584 N N . LYS A 1 80 ? 15.087 5.748 -14.385 1.00 96.94 80 LYS A N 1
ATOM 585 C CA . LYS A 1 80 ? 15.975 5.182 -15.407 1.00 96.94 80 LYS A CA 1
ATOM 586 C C . LYS A 1 80 ? 15.880 3.655 -15.470 1.00 96.94 80 LYS A C 1
ATOM 588 O O . LYS A 1 80 ? 16.024 3.092 -16.553 1.00 96.94 80 LYS A O 1
ATOM 593 N N . ALA A 1 81 ? 15.691 2.996 -14.328 1.00 95.31 81 ALA A N 1
ATOM 594 C CA . ALA A 1 81 ? 15.606 1.539 -14.231 1.00 95.31 81 ALA A CA 1
ATOM 595 C C . ALA A 1 81 ? 14.182 0.999 -14.450 1.00 95.31 81 ALA A C 1
ATOM 597 O O . ALA A 1 81 ? 14.007 -0.115 -14.943 1.00 95.31 81 ALA A O 1
ATOM 598 N N . ALA A 1 82 ? 13.165 1.774 -14.076 1.00 94.62 82 ALA A N 1
ATOM 599 C CA . ALA A 1 82 ? 11.773 1.367 -14.099 1.00 94.62 82 ALA A CA 1
ATOM 600 C C . ALA A 1 82 ? 11.247 1.240 -15.532 1.00 94.62 82 ALA A C 1
ATOM 602 O O . ALA A 1 82 ? 11.367 2.147 -16.357 1.00 94.62 82 ALA A O 1
ATOM 603 N N . SER A 1 83 ? 10.597 0.112 -15.810 1.00 95.38 83 SER A N 1
ATOM 604 C CA . SER A 1 83 ? 9.843 -0.059 -17.049 1.00 95.38 83 SER A CA 1
ATOM 605 C C . SER A 1 83 ? 8.500 0.686 -16.981 1.00 95.38 83 SER A C 1
ATOM 607 O O . SER A 1 83 ? 7.969 0.899 -15.886 1.00 95.38 83 SER A O 1
ATOM 609 N N . PRO A 1 84 ? 7.890 1.038 -18.128 1.00 96.00 84 PRO A N 1
ATOM 610 C CA . PRO A 1 84 ? 6.533 1.581 -18.145 1.00 96.00 84 PRO A CA 1
ATOM 611 C C . PRO A 1 84 ? 5.502 0.676 -17.453 1.00 96.00 84 PRO A C 1
ATOM 613 O O . PRO A 1 84 ? 4.603 1.181 -16.786 1.00 96.00 84 PRO A O 1
ATOM 616 N N . GLU A 1 85 ? 5.651 -0.648 -17.568 1.00 96.12 85 GLU A N 1
ATOM 617 C CA . GLU A 1 85 ? 4.756 -1.605 -16.904 1.00 96.12 85 GLU A CA 1
ATOM 618 C C . GLU A 1 85 ? 4.945 -1.592 -15.382 1.00 96.12 85 GLU A C 1
ATOM 620 O O . GLU A 1 85 ? 3.960 -1.546 -14.651 1.00 96.12 85 GLU A O 1
ATOM 625 N N . PHE A 1 86 ? 6.190 -1.516 -14.898 1.00 96.25 86 PHE A N 1
ATOM 626 C CA . PHE A 1 86 ? 6.468 -1.368 -13.467 1.00 96.25 86 PHE A CA 1
ATOM 627 C C . PHE A 1 86 ? 5.775 -0.124 -12.896 1.00 96.25 86 PHE A C 1
ATOM 629 O O . PHE A 1 86 ? 5.053 -0.221 -11.908 1.00 96.25 86 PHE A O 1
ATOM 636 N N . LEU A 1 87 ? 5.942 1.033 -13.549 1.00 95.62 87 LEU A N 1
ATOM 637 C CA . LEU A 1 87 ? 5.348 2.298 -13.097 1.00 95.62 87 LEU A CA 1
ATOM 638 C C . LEU A 1 87 ? 3.816 2.252 -13.092 1.00 95.62 87 LEU A C 1
ATOM 640 O O . LEU A 1 87 ? 3.174 2.846 -12.226 1.00 95.62 87 LEU A O 1
ATOM 644 N N . LYS A 1 88 ? 3.221 1.546 -14.056 1.00 96.31 88 LYS A N 1
ATOM 645 C CA . LYS A 1 88 ? 1.776 1.335 -14.109 1.00 96.31 88 LYS A CA 1
ATOM 646 C C . LYS A 1 88 ? 1.300 0.476 -12.935 1.00 96.31 88 LYS A C 1
ATOM 648 O O . LYS A 1 88 ? 0.370 0.882 -12.241 1.00 96.31 88 LYS A O 1
ATOM 653 N N . LEU A 1 89 ? 1.933 -0.675 -12.702 1.00 96.81 89 LEU A N 1
ATOM 654 C CA . LEU A 1 89 ? 1.572 -1.587 -11.611 1.00 96.81 89 LEU A CA 1
ATOM 655 C C . LEU A 1 89 ? 1.750 -0.929 -10.234 1.00 96.81 89 LEU A C 1
ATOM 657 O O . LEU A 1 89 ? 0.874 -1.055 -9.379 1.00 96.81 89 LEU A O 1
ATOM 661 N N . ASP A 1 90 ? 2.838 -0.182 -10.044 1.00 96.06 90 ASP A N 1
ATOM 662 C CA . ASP A 1 90 ? 3.104 0.607 -8.837 1.00 96.06 90 ASP A CA 1
ATOM 663 C C . ASP A 1 90 ? 2.023 1.681 -8.606 1.00 96.06 90 ASP A C 1
ATOM 665 O O . ASP A 1 90 ? 1.421 1.773 -7.533 1.00 96.06 90 ASP A O 1
ATOM 669 N N . GLY A 1 91 ? 1.662 2.428 -9.653 1.00 94.81 91 GLY A N 1
ATOM 670 C CA . GLY A 1 91 ? 0.580 3.409 -9.588 1.00 94.81 91 GLY A CA 1
ATOM 671 C C . GLY A 1 91 ? -0.787 2.794 -9.258 1.00 94.81 91 GLY A C 1
ATOM 672 O O . GLY A 1 91 ? -1.535 3.343 -8.443 1.00 94.81 91 GLY A O 1
ATOM 673 N N . GLU A 1 92 ? -1.134 1.651 -9.857 1.00 96.12 92 GLU A N 1
ATOM 674 C CA . GLU A 1 92 ? -2.379 0.922 -9.565 1.00 96.12 92 GLU A CA 1
ATOM 675 C C . GLU A 1 92 ? -2.422 0.397 -8.120 1.00 96.12 92 GLU A C 1
ATOM 677 O O . GLU A 1 92 ? -3.480 0.433 -7.474 1.00 96.12 92 GLU A O 1
ATOM 682 N N . PHE A 1 93 ? -1.278 -0.041 -7.590 1.00 96.75 93 PHE A N 1
ATOM 683 C CA . PHE A 1 93 ? -1.122 -0.454 -6.197 1.00 96.75 93 PHE A CA 1
ATOM 684 C C . PHE A 1 93 ? -1.417 0.707 -5.234 1.00 96.75 93 PHE A C 1
ATOM 686 O O . PHE A 1 93 ? -2.296 0.583 -4.374 1.00 96.75 93 PHE A O 1
ATOM 693 N N . HIS A 1 94 ? -0.790 1.872 -5.438 1.00 96.56 94 HIS A N 1
ATOM 694 C CA . HIS A 1 94 ? -1.037 3.076 -4.632 1.00 96.56 94 HIS A CA 1
ATOM 695 C C . HIS A 1 94 ? -2.497 3.551 -4.700 1.00 96.56 94 HIS A C 1
ATOM 697 O O . HIS A 1 94 ? -3.108 3.879 -3.679 1.00 96.56 94 HIS A O 1
ATOM 703 N N . GLN A 1 95 ? -3.110 3.527 -5.887 1.00 95.69 95 GLN A N 1
ATOM 704 C CA . GLN A 1 95 ? -4.528 3.868 -6.044 1.00 95.69 95 GLN A CA 1
ATOM 705 C C . GLN A 1 95 ? -5.445 2.902 -5.284 1.00 95.69 95 GLN A C 1
ATOM 707 O O . GLN A 1 95 ? -6.420 3.329 -4.660 1.00 95.69 95 GLN A O 1
ATOM 712 N N . THR A 1 96 ? -5.143 1.603 -5.321 1.00 97.44 96 THR A N 1
ATOM 713 C CA . THR A 1 96 ? -5.898 0.581 -4.586 1.00 97.44 96 THR A CA 1
ATOM 714 C C . THR A 1 96 ? -5.782 0.795 -3.079 1.00 97.44 96 THR A C 1
ATOM 716 O O . THR A 1 96 ? -6.796 0.752 -2.381 1.00 97.44 96 THR A O 1
ATOM 719 N N . ALA A 1 97 ? -4.587 1.121 -2.580 1.00 96.56 97 ALA A N 1
ATOM 720 C CA . ALA A 1 97 ? -4.379 1.480 -1.179 1.00 96.56 97 ALA A CA 1
ATOM 721 C C . ALA A 1 97 ? -5.196 2.717 -0.766 1.00 96.56 97 ALA A C 1
ATOM 723 O O . ALA A 1 97 ? -5.818 2.719 0.297 1.00 96.56 97 ALA A O 1
ATOM 724 N N . GLY A 1 98 ? -5.269 3.738 -1.626 1.00 96.19 98 GLY A N 1
ATOM 725 C CA . GLY A 1 98 ? -6.107 4.918 -1.400 1.00 96.19 98 GLY A CA 1
ATOM 726 C C . GLY A 1 98 ? -7.595 4.580 -1.301 1.00 96.19 98 GLY A C 1
ATOM 727 O O . GLY A 1 98 ? -8.275 5.036 -0.381 1.00 96.19 98 GLY A O 1
ATOM 728 N N . LYS A 1 99 ? -8.101 3.726 -2.198 1.00 97.31 99 LYS A N 1
ATOM 729 C CA . LYS A 1 99 ? -9.497 3.255 -2.167 1.00 97.31 99 LYS A CA 1
ATOM 730 C C . LYS A 1 99 ? -9.793 2.413 -0.926 1.00 97.31 99 LYS A C 1
ATOM 732 O O . LYS A 1 99 ? -10.829 2.607 -0.293 1.00 97.31 99 LYS A O 1
ATOM 737 N N . LEU A 1 100 ? -8.868 1.536 -0.536 1.00 97.06 100 LEU A N 1
ATOM 738 C CA . LEU A 1 100 ? -8.962 0.767 0.704 1.00 97.06 100 LEU A CA 1
ATOM 739 C C . LEU A 1 100 ? -9.027 1.688 1.931 1.00 97.06 100 LEU A C 1
ATOM 741 O O . LEU A 1 100 ? -9.873 1.490 2.803 1.00 97.06 100 LEU A O 1
ATOM 745 N N . ALA A 1 101 ? -8.172 2.712 1.990 1.00 95.31 101 ALA A N 1
ATOM 746 C CA . ALA A 1 101 ? -8.164 3.683 3.080 1.00 95.31 101 ALA A CA 1
ATOM 747 C C . ALA A 1 101 ? -9.493 4.451 3.173 1.00 95.31 101 ALA A C 1
ATOM 749 O O . ALA A 1 101 ? -10.031 4.604 4.270 1.00 95.31 101 ALA A O 1
ATOM 750 N N . GLN A 1 102 ? -10.059 4.875 2.038 1.00 96.00 102 GLN A N 1
ATOM 751 C CA . GLN A 1 102 ? -11.373 5.527 1.998 1.00 96.00 102 GLN A CA 1
ATOM 752 C C . GLN A 1 102 ? -12.497 4.588 2.453 1.00 96.00 102 GLN A C 1
ATOM 754 O O . GLN A 1 102 ? -13.321 4.979 3.279 1.00 96.00 102 GLN A O 1
ATOM 759 N N . ALA A 1 103 ? -12.520 3.341 1.973 1.00 96.25 103 ALA A N 1
ATOM 760 C CA . ALA A 1 103 ? -13.512 2.350 2.395 1.00 96.25 103 ALA A CA 1
ATOM 761 C C . ALA A 1 103 ? -13.453 2.106 3.914 1.00 96.25 103 ALA A C 1
ATOM 763 O O . ALA A 1 103 ? -14.483 2.113 4.589 1.00 96.25 103 ALA A O 1
ATOM 764 N N . ALA A 1 104 ? -12.244 1.993 4.476 1.00 93.69 104 ALA A N 1
ATOM 765 C CA . ALA A 1 104 ? -12.044 1.852 5.915 1.00 93.69 104 ALA A CA 1
ATOM 766 C C . ALA A 1 104 ? -12.530 3.084 6.705 1.00 93.69 104 ALA A C 1
ATOM 768 O O . ALA A 1 104 ? -13.190 2.929 7.733 1.00 93.69 104 ALA A O 1
ATOM 769 N N . GLN A 1 105 ? -12.254 4.304 6.226 1.00 94.00 105 GLN A N 1
ATOM 770 C CA . GLN A 1 105 ? -12.731 5.546 6.853 1.00 94.00 105 GLN A CA 1
ATOM 771 C C . GLN A 1 105 ? -14.262 5.635 6.878 1.00 94.00 105 GLN A C 1
ATOM 773 O O . GLN A 1 105 ? -14.838 6.065 7.879 1.00 94.00 105 GLN A O 1
ATOM 778 N N . HIS A 1 106 ? -14.922 5.179 5.812 1.00 96.31 106 HIS A N 1
ATOM 779 C CA . HIS A 1 106 ? -16.381 5.158 5.705 1.00 96.31 106 HIS A CA 1
ATOM 780 C C . HIS A 1 106 ? -17.039 3.930 6.352 1.00 96.31 106 HIS A C 1
ATOM 782 O O . HIS A 1 106 ? -18.264 3.844 6.362 1.00 96.31 106 HIS A O 1
ATOM 788 N N . LYS A 1 107 ? -16.254 3.006 6.931 1.00 96.38 107 LYS A N 1
ATOM 789 C CA . LYS A 1 107 ? -16.726 1.722 7.488 1.00 96.38 107 LYS A CA 1
ATOM 790 C C . LYS A 1 107 ? -17.483 0.865 6.464 1.00 96.38 107 LYS A C 1
ATOM 792 O O . LYS A 1 107 ? -18.373 0.098 6.826 1.00 96.38 107 LYS A O 1
ATOM 797 N N . ASP A 1 108 ? -17.119 0.988 5.192 1.00 97.31 108 ASP A N 1
ATOM 798 C CA . ASP A 1 108 ? -17.653 0.157 4.121 1.00 97.31 108 ASP A CA 1
ATOM 799 C C . ASP A 1 108 ? -16.884 -1.168 4.093 1.00 97.31 108 ASP A C 1
ATOM 801 O O . ASP A 1 108 ? -15.847 -1.305 3.441 1.00 97.31 108 ASP A O 1
ATOM 805 N N . TYR A 1 109 ? -17.357 -2.137 4.877 1.00 95.94 109 TYR A N 1
ATOM 806 C CA . TYR A 1 109 ? -16.670 -3.415 5.068 1.00 95.94 109 TYR A CA 1
ATOM 807 C C . TYR A 1 109 ? -16.601 -4.266 3.792 1.00 95.94 109 TYR A C 1
ATOM 809 O O . TYR A 1 109 ? -15.674 -5.066 3.640 1.00 95.94 109 TYR A O 1
ATOM 817 N N . GLU A 1 110 ? -17.559 -4.106 2.876 1.00 97.62 110 GLU A N 1
ATOM 818 C CA . GLU A 1 110 ? -17.572 -4.836 1.607 1.00 97.62 110 GLU A CA 1
ATOM 819 C C . GLU A 1 110 ? -16.497 -4.295 0.669 1.00 97.62 110 GLU A C 1
ATOM 821 O O . GLU A 1 110 ? -15.639 -5.059 0.215 1.00 97.62 110 GLU A O 1
ATOM 826 N N . LEU A 1 111 ? -16.463 -2.973 0.461 1.00 97.56 111 LEU A N 1
ATOM 827 C CA . LEU A 1 111 ? -15.401 -2.344 -0.321 1.00 97.56 111 LEU A CA 1
ATOM 828 C C . LEU A 1 111 ? -14.035 -2.504 0.344 1.00 97.56 111 LEU A C 1
ATOM 830 O O . LEU A 1 111 ? -13.040 -2.706 -0.351 1.00 97.56 111 LEU A O 1
ATOM 834 N N . GLN A 1 112 ? -13.967 -2.480 1.676 1.00 97.00 112 GLN A N 1
ATOM 835 C CA . GLN A 1 112 ? -12.728 -2.741 2.400 1.00 97.00 112 GLN A CA 1
ATOM 836 C C . GLN A 1 112 ? -12.188 -4.138 2.071 1.00 97.00 112 GLN A C 1
ATOM 838 O O . GLN A 1 112 ? -11.008 -4.275 1.751 1.00 97.00 112 GLN A O 1
ATOM 843 N N . ARG A 1 113 ? -13.035 -5.177 2.104 1.00 97.75 113 ARG A N 1
ATOM 844 C CA . ARG A 1 113 ? -12.616 -6.542 1.751 1.00 97.75 113 ARG A CA 1
ATOM 845 C C . ARG A 1 113 ? -12.195 -6.631 0.286 1.00 97.75 113 ARG A C 1
ATOM 847 O O . ARG A 1 113 ? -11.144 -7.198 0.001 1.00 97.75 113 ARG A O 1
ATOM 854 N N . PHE A 1 114 ? -12.976 -6.044 -0.618 1.00 98.06 114 PHE A N 1
ATOM 855 C CA . PHE A 1 114 ? -12.682 -6.033 -2.050 1.00 98.06 114 PHE A CA 1
ATOM 856 C C . PHE A 1 114 ? -11.318 -5.399 -2.357 1.00 98.06 114 PHE A C 1
ATOM 858 O O . PHE A 1 114 ? -10.465 -6.024 -2.990 1.00 98.06 114 PHE A O 1
ATOM 865 N N . TYR A 1 115 ? -11.073 -4.179 -1.870 1.00 98.00 115 TYR A N 1
ATOM 866 C CA . TYR A 1 115 ? -9.812 -3.486 -2.133 1.00 98.00 115 TYR A CA 1
ATOM 867 C C . TYR A 1 115 ? -8.628 -4.115 -1.400 1.00 98.00 115 TYR A C 1
ATOM 869 O O . TYR A 1 115 ? -7.516 -4.066 -1.916 1.00 98.00 115 TYR A O 1
ATOM 877 N N . TYR A 1 116 ? -8.844 -4.752 -0.245 1.00 96.69 116 TYR A N 1
ATOM 878 C CA . TYR A 1 116 ? -7.791 -5.516 0.421 1.00 96.69 116 TYR A CA 1
ATOM 879 C C . TYR A 1 116 ? -7.347 -6.722 -0.416 1.00 96.69 116 TYR A C 1
ATOM 881 O O . TYR A 1 116 ? -6.150 -6.899 -0.638 1.00 96.69 116 TYR A O 1
ATOM 889 N N . SER A 1 117 ? -8.292 -7.508 -0.946 1.00 97.69 117 SER A N 1
ATOM 890 C CA . SER A 1 117 ? -7.975 -8.605 -1.869 1.00 97.69 117 SER A CA 1
ATOM 891 C C . SER A 1 117 ? -7.215 -8.098 -3.095 1.00 97.69 117 SER A C 1
ATOM 893 O O . SER A 1 117 ? -6.167 -8.645 -3.438 1.00 97.69 117 SER A O 1
ATOM 895 N N . ARG A 1 118 ? -7.671 -6.989 -3.692 1.00 97.81 118 ARG A N 1
ATOM 896 C CA . ARG A 1 118 ? -7.007 -6.391 -4.855 1.00 97.81 118 ARG A CA 1
ATOM 897 C C . ARG A 1 118 ? -5.580 -5.923 -4.557 1.00 97.81 118 ARG A C 1
ATOM 899 O O . ARG A 1 118 ? -4.699 -6.094 -5.394 1.00 97.81 118 ARG A O 1
ATOM 906 N N . LEU A 1 119 ? -5.344 -5.372 -3.365 1.00 96.19 119 LEU A N 1
ATOM 907 C CA . LEU A 1 119 ? -4.015 -4.954 -2.917 1.00 96.19 119 LEU A CA 1
ATOM 908 C C . LEU A 1 119 ? -3.054 -6.155 -2.847 1.00 96.19 119 LEU A C 1
ATOM 910 O O . LEU A 1 119 ? -1.933 -6.088 -3.350 1.00 96.19 119 LEU A O 1
ATOM 914 N N . VAL A 1 120 ? -3.505 -7.281 -2.285 1.00 95.75 120 VAL A N 1
ATOM 915 C CA . VAL A 1 120 ? -2.709 -8.519 -2.193 1.00 95.75 120 VAL A CA 1
ATOM 916 C C . VAL A 1 120 ? -2.401 -9.103 -3.577 1.00 95.75 120 VAL A C 1
ATOM 918 O O . VAL A 1 120 ? -1.285 -9.570 -3.811 1.00 95.75 120 VAL A O 1
ATOM 921 N N . GLU A 1 121 ? -3.354 -9.057 -4.509 1.00 96.00 121 GLU A N 1
ATOM 922 C CA . GLU A 1 121 ? -3.144 -9.488 -5.899 1.00 96.00 121 GLU A CA 1
ATOM 923 C C . GLU A 1 121 ? -2.078 -8.644 -6.608 1.00 96.00 121 GLU A C 1
ATOM 925 O O . GLU A 1 121 ? -1.199 -9.194 -7.274 1.00 96.00 121 GLU A O 1
ATOM 930 N N . SER A 1 122 ? -2.104 -7.315 -6.438 1.00 95.88 122 SER A N 1
ATOM 931 C CA . SER A 1 122 ? -1.101 -6.436 -7.055 1.00 95.88 122 SER A CA 1
ATOM 932 C C . SER A 1 122 ? 0.322 -6.718 -6.568 1.00 95.88 122 SER A C 1
ATOM 934 O O . SER A 1 122 ? 1.248 -6.676 -7.379 1.00 95.88 122 SER A O 1
ATOM 936 N N . CYS A 1 123 ? 0.504 -7.106 -5.297 1.00 93.69 123 CYS A N 1
ATOM 937 C CA . CYS A 1 123 ? 1.810 -7.525 -4.780 1.00 93.69 123 CYS A CA 1
ATOM 938 C C . CYS A 1 123 ? 2.364 -8.724 -5.564 1.00 93.69 123 CYS A C 1
ATOM 940 O O . CYS A 1 123 ? 3.513 -8.714 -6.000 1.00 93.69 123 CYS A O 1
ATOM 942 N N . GLN A 1 124 ? 1.539 -9.753 -5.777 1.00 92.44 124 GLN A N 1
ATOM 943 C CA . GLN A 1 124 ? 1.945 -10.964 -6.499 1.00 92.44 124 GLN A CA 1
ATOM 944 C C . GLN A 1 124 ? 2.219 -10.666 -7.978 1.00 92.44 124 GLN A C 1
ATOM 946 O O . GLN A 1 124 ? 3.217 -11.127 -8.538 1.00 92.44 124 GLN A O 1
ATOM 951 N N . SER A 1 125 ? 1.361 -9.853 -8.601 1.00 93.19 125 SER A N 1
ATOM 952 C CA . SER A 1 125 ? 1.493 -9.463 -10.006 1.00 93.19 125 SER A CA 1
ATOM 953 C C . SER A 1 125 ? 2.778 -8.680 -10.273 1.00 93.19 125 SER A C 1
ATOM 955 O O . SER A 1 125 ? 3.462 -8.953 -11.255 1.00 93.19 125 SER A O 1
ATOM 957 N N . CYS A 1 126 ? 3.131 -7.722 -9.411 1.00 94.44 126 CYS A N 1
ATOM 958 C CA . CYS A 1 126 ? 4.363 -6.950 -9.571 1.00 94.44 126 CYS A CA 1
ATOM 959 C C . CYS A 1 126 ? 5.602 -7.808 -9.269 1.00 94.44 126 CYS A C 1
ATOM 961 O O . CYS A 1 126 ? 6.542 -7.849 -10.064 1.00 94.44 126 CYS A O 1
ATOM 963 N N . HIS A 1 127 ? 5.597 -8.559 -8.162 1.00 93.69 127 HIS A N 1
ATOM 964 C CA . HIS A 1 127 ? 6.779 -9.318 -7.745 1.00 93.69 127 HIS A CA 1
ATOM 965 C C . HIS A 1 127 ? 7.144 -10.460 -8.701 1.00 93.69 127 HIS A C 1
ATOM 967 O O . HIS A 1 127 ? 8.330 -10.700 -8.915 1.00 93.69 127 HIS A O 1
ATOM 973 N N . SER A 1 128 ? 6.158 -11.117 -9.320 1.00 92.44 128 SER A N 1
ATOM 974 C CA . SER A 1 128 ? 6.405 -12.154 -10.338 1.00 92.44 128 SER A CA 1
ATOM 975 C C . SER A 1 128 ? 7.040 -11.628 -11.627 1.00 92.44 128 SER A C 1
ATOM 977 O O . SER A 1 128 ? 7.645 -12.405 -12.359 1.00 92.44 128 SER A O 1
ATOM 979 N N . GLN A 1 129 ? 6.941 -10.323 -11.896 1.00 92.38 129 GLN A N 1
ATOM 980 C CA . GLN A 1 129 ? 7.463 -9.703 -13.117 1.00 92.38 129 GLN A CA 1
ATOM 981 C C . GLN A 1 129 ? 8.749 -8.904 -12.891 1.00 92.38 129 GLN A C 1
ATOM 983 O O . GLN A 1 129 ? 9.591 -8.831 -13.783 1.00 92.38 129 GLN A O 1
ATOM 988 N N . HIS A 1 130 ? 8.900 -8.282 -11.719 1.00 93.06 130 HIS A N 1
ATOM 989 C CA . HIS A 1 130 ? 9.925 -7.258 -11.496 1.00 93.06 130 HIS A CA 1
ATOM 990 C C . HIS A 1 130 ? 10.843 -7.511 -10.294 1.00 93.06 130 HIS A C 1
ATOM 992 O O . HIS A 1 130 ? 11.802 -6.764 -10.127 1.00 93.06 130 HIS A O 1
ATOM 998 N N . ALA A 1 131 ? 10.583 -8.531 -9.467 1.00 92.62 131 ALA A N 1
ATOM 999 C CA . ALA A 1 131 ? 11.355 -8.794 -8.242 1.00 92.62 131 ALA A CA 1
ATOM 1000 C C . ALA A 1 131 ? 11.739 -10.277 -8.072 1.00 92.62 131 ALA A C 1
ATOM 1002 O O . ALA A 1 131 ? 11.881 -10.782 -6.956 1.00 92.62 131 ALA A O 1
ATOM 1003 N N . THR A 1 132 ? 11.880 -11.001 -9.181 1.00 90.56 132 THR A N 1
ATOM 1004 C CA . THR A 1 132 ? 12.184 -12.441 -9.222 1.00 90.56 132 THR A CA 1
ATOM 1005 C C . THR A 1 132 ? 13.584 -12.793 -8.717 1.00 90.56 132 THR A C 1
ATOM 1007 O O . THR A 1 132 ? 13.822 -13.920 -8.293 1.00 90.56 132 THR A O 1
ATOM 1010 N N . ASP A 1 133 ? 14.514 -11.841 -8.737 1.00 90.38 133 ASP A N 1
ATOM 1011 C CA . ASP A 1 133 ? 15.846 -11.960 -8.135 1.00 90.38 133 ASP A CA 1
ATOM 1012 C C . ASP A 1 133 ? 15.770 -12.040 -6.601 1.00 90.38 133 ASP A C 1
ATOM 1014 O O . ASP A 1 133 ? 16.474 -12.829 -5.969 1.00 90.38 133 ASP A O 1
ATOM 1018 N N . ARG A 1 134 ? 14.869 -11.255 -5.999 1.00 88.62 134 ARG A N 1
ATOM 1019 C CA . ARG A 1 134 ? 14.633 -11.215 -4.554 1.00 88.62 134 ARG A CA 1
ATOM 1020 C C . ARG A 1 134 ? 13.652 -12.288 -4.088 1.00 88.62 134 ARG A C 1
ATOM 1022 O O . ARG A 1 134 ? 13.793 -12.779 -2.963 1.00 88.62 134 ARG A O 1
ATOM 1029 N N . PHE A 1 135 ? 12.667 -12.621 -4.924 1.00 87.06 135 PHE A N 1
ATOM 1030 C CA . PHE A 1 135 ? 11.594 -13.572 -4.639 1.00 87.06 135 PHE A CA 1
ATOM 1031 C C . PHE A 1 135 ? 11.492 -14.664 -5.725 1.00 87.06 135 PHE A C 1
ATOM 1033 O O . PHE A 1 135 ? 10.522 -14.704 -6.487 1.00 87.06 135 PHE A O 1
ATOM 1040 N N . PRO A 1 136 ? 12.460 -15.597 -5.781 1.00 83.56 136 PRO A N 1
ATOM 1041 C CA . PRO A 1 136 ? 12.577 -16.568 -6.873 1.00 83.56 136 PRO A CA 1
ATOM 1042 C C . PRO A 1 136 ? 11.390 -17.533 -6.997 1.00 83.56 136 PRO A C 1
ATOM 1044 O O . PRO A 1 136 ? 11.123 -18.040 -8.083 1.00 83.56 136 PRO A O 1
ATOM 1047 N N . THR A 1 137 ? 10.628 -17.758 -5.921 1.00 83.69 137 THR A N 1
ATOM 1048 C CA . THR A 1 137 ? 9.421 -18.602 -5.943 1.00 83.69 137 THR A CA 1
ATOM 1049 C C . THR A 1 137 ? 8.307 -18.033 -6.834 1.00 83.69 137 THR A C 1
ATOM 1051 O O . THR A 1 137 ? 7.468 -18.792 -7.309 1.00 83.69 137 THR A O 1
ATOM 1054 N N . PHE A 1 138 ? 8.292 -16.721 -7.108 1.00 82.06 138 PHE A N 1
ATOM 1055 C CA . PHE A 1 138 ? 7.306 -16.113 -8.014 1.00 82.06 138 PHE A CA 1
ATOM 1056 C C . PHE A 1 138 ? 7.686 -16.213 -9.498 1.00 82.06 138 PHE A C 1
ATOM 1058 O O . PHE A 1 138 ? 6.849 -15.932 -10.351 1.00 82.06 138 PHE A O 1
ATOM 1065 N N . SER A 1 139 ? 8.906 -16.650 -9.821 1.00 73.81 139 SER A N 1
ATOM 1066 C CA . SER A 1 139 ? 9.419 -16.738 -11.197 1.00 73.81 139 SER A CA 1
ATOM 1067 C C . SER A 1 139 ? 8.855 -17.917 -11.998 1.00 73.81 139 SER A C 1
ATOM 1069 O O . SER A 1 139 ? 9.234 -18.114 -13.149 1.00 73.81 139 SER A O 1
ATOM 1071 N N . GLY A 1 140 ? 8.024 -18.770 -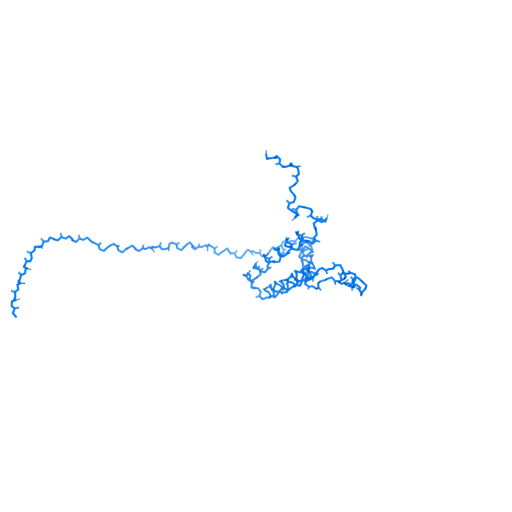11.384 1.00 67.25 140 GLY A N 1
ATOM 1072 C CA . GLY A 1 140 ? 7.517 -20.002 -12.001 1.00 67.25 140 GLY A CA 1
ATOM 1073 C C . GLY A 1 140 ? 8.561 -21.117 -12.156 1.00 67.25 140 GLY A C 1
ATOM 1074 O O . GLY A 1 140 ? 8.222 -22.204 -12.620 1.00 67.25 140 GLY A O 1
ATOM 1075 N N . ALA A 1 141 ? 9.810 -20.889 -11.738 1.00 61.78 141 ALA A N 1
ATOM 1076 C CA . ALA A 1 141 ? 10.823 -21.929 -11.632 1.00 61.78 141 ALA A CA 1
ATOM 1077 C C . ALA A 1 141 ? 10.471 -22.843 -10.448 1.00 61.78 141 ALA A C 1
ATOM 1079 O O . ALA A 1 141 ? 10.498 -22.415 -9.293 1.00 61.78 141 ALA A O 1
ATOM 1080 N N . GLN A 1 142 ? 10.093 -24.092 -10.731 1.00 56.09 142 GLN A N 1
ATOM 1081 C CA . GLN A 1 142 ? 9.933 -25.108 -9.693 1.00 56.09 142 GLN A CA 1
ATOM 1082 C C . GLN A 1 142 ? 11.263 -25.270 -8.941 1.00 56.09 142 GLN A C 1
ATOM 1084 O O . GLN A 1 142 ? 12.300 -25.426 -9.590 1.00 56.09 142 GLN A O 1
ATOM 1089 N N . PRO A 1 143 ? 11.262 -25.267 -7.598 1.00 55.00 143 PRO A N 1
ATOM 1090 C CA . PRO A 1 143 ? 12.387 -25.798 -6.851 1.00 55.00 143 PRO A CA 1
ATOM 1091 C C . PRO A 1 143 ? 12.546 -27.269 -7.241 1.00 55.00 143 PRO A C 1
ATOM 1093 O O . PRO A 1 143 ? 11.575 -28.027 -7.217 1.00 55.00 143 PRO A O 1
ATOM 1096 N N . GLU A 1 144 ? 13.757 -27.670 -7.610 1.00 60.38 144 GLU A N 1
ATOM 1097 C CA . GLU A 1 144 ? 14.138 -29.076 -7.728 1.00 60.38 144 GLU A CA 1
ATOM 1098 C C . GLU A 1 144 ? 13.819 -29.775 -6.387 1.00 60.38 144 GLU A C 1
ATOM 1100 O O . GLU A 1 144 ? 14.554 -29.632 -5.412 1.00 60.38 144 GLU A O 1
ATOM 1105 N N . GLY A 1 145 ? 12.694 -30.494 -6.320 1.00 58.53 145 GLY A N 1
ATOM 1106 C CA . GLY A 1 145 ? 12.352 -31.399 -5.220 1.00 58.53 145 GLY A CA 1
ATOM 1107 C C . GLY A 1 145 ? 11.406 -30.850 -4.145 1.00 58.53 145 GLY A C 1
ATOM 1108 O O . G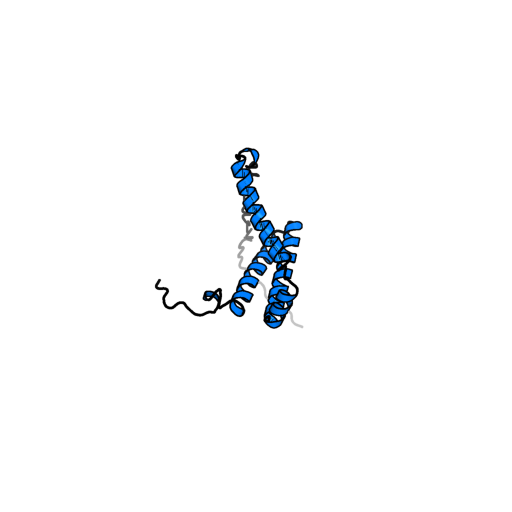LY A 1 145 ? 11.832 -30.420 -3.075 1.00 58.53 145 GLY A O 1
ATOM 1109 N N . HIS A 1 146 ? 10.103 -31.043 -4.353 1.00 57.28 146 HIS A N 1
ATOM 1110 C CA . HIS A 1 146 ? 9.159 -31.253 -3.254 1.00 57.28 146 HIS A CA 1
ATOM 1111 C C . HIS A 1 146 ? 8.566 -32.661 -3.381 1.00 57.28 146 HIS A C 1
ATOM 1113 O O . HIS A 1 146 ? 7.636 -32.899 -4.145 1.00 57.28 146 HIS A O 1
ATOM 1119 N N . THR A 1 147 ? 9.152 -33.615 -2.657 1.00 47.47 147 THR A N 1
ATOM 1120 C CA . THR A 1 147 ? 8.548 -34.925 -2.392 1.00 47.47 147 THR A CA 1
ATOM 1121 C C . THR A 1 147 ? 7.400 -34.748 -1.403 1.00 47.47 147 THR A C 1
ATOM 1123 O O . THR A 1 147 ? 7.623 -34.242 -0.300 1.00 47.47 147 THR A O 1
ATOM 1126 N N . HIS A 1 148 ? 6.197 -35.138 -1.819 1.00 52.22 148 HIS A N 1
ATOM 1127 C CA . HIS A 1 148 ? 5.035 -35.315 -0.948 1.00 52.22 148 HIS A CA 1
ATOM 1128 C C . HIS A 1 148 ? 5.147 -36.594 -0.117 1.00 52.22 148 HIS A C 1
ATOM 1130 O O . HIS A 1 148 ? 5.745 -37.571 -0.626 1.00 52.22 148 HIS A O 1
#